Protein AF-C5IXG2-F1 (afdb_monomer_lite)

Organism: Nyctereutes procyonoides (NCBI:txid34880)

Foldseek 3Di:
DPPVVVVVCVVDVVVVVVVVVVDVVPDDPVVVVVVVVVVVDCVVVVVCVVPPDQQPFWDKDKAFQDWDWDADPVGRVDTDIDGADADPVGHDIDIDIDRDPDDDPPNPDPVVVVVNPDDDDPPPPPPPPPPPDDDDD

InterPro domains:
  IPR010468 Hormone-sensitive lipase, N-terminal [PF06350] (1-108)

pLDDT: mean 72.92, std 16.58, range [39.12, 96.25]

Sequence (137 aa):
SSLFTSGRFAIDPELRGAEFERIIQNLDVHFWKAFWNITEIEVLSSLANMASATVRVSRLLSLPPEAFEMPLTADPKLTVTISPPLAHSGPGPVLVRLISYDLREGQDSEELSSLVKSEGPRSLELRPRPQQAPRSQ

Structure (mmCIF, N/CA/C/O backbone):
data_AF-C5IXG2-F1
#
_entry.id   AF-C5IXG2-F1
#
loop_
_atom_site.group_PDB
_atom_site.id
_atom_site.type_symbol
_atom_site.label_atom_id
_atom_site.label_alt_id
_atom_site.label_comp_id
_atom_site.label_asym_id
_atom_site.label_entity_id
_atom_site.label_seq_id
_atom_site.pdbx_PDB_ins_code
_atom_site.Cartn_x
_atom_site.Cartn_y
_atom_site.Cartn_z
_atom_site.occupancy
_atom_site.B_iso_or_equiv
_atom_site.auth_seq_id
_atom_site.auth_comp_id
_atom_site.auth_asym_id
_atom_site.auth_atom_id
_atom_site.pdbx_PDB_model_num
ATOM 1 N N . SER A 1 1 ? 34.424 -16.912 -13.163 1.00 39.12 1 SER A N 1
ATOM 2 C CA . SER A 1 1 ? 34.332 -16.899 -11.687 1.00 39.12 1 SER A CA 1
ATOM 3 C C . SER A 1 1 ? 33.475 -15.751 -11.140 1.00 39.12 1 SER A C 1
ATOM 5 O O . SER A 1 1 ? 33.920 -15.047 -10.249 1.00 39.12 1 SER A O 1
ATOM 7 N N . SER A 1 2 ? 32.246 -15.553 -11.643 1.00 45.09 2 SER A N 1
ATOM 8 C CA . SER A 1 2 ? 31.377 -14.415 -11.255 1.00 45.09 2 SER A CA 1
ATOM 9 C C . SER A 1 2 ? 30.029 -14.830 -10.639 1.00 45.09 2 SER A C 1
ATOM 11 O O . SER A 1 2 ? 29.450 -14.048 -9.899 1.00 45.09 2 SER A O 1
ATOM 13 N N . LEU A 1 3 ? 29.566 -16.069 -10.849 1.00 48.06 3 LEU A N 1
ATOM 14 C CA . LEU A 1 3 ? 28.290 -16.554 -10.299 1.00 48.06 3 LEU A CA 1
ATOM 15 C C . LEU A 1 3 ? 28.392 -17.023 -8.835 1.00 48.06 3 LEU A C 1
ATOM 17 O O . LEU A 1 3 ? 27.424 -16.936 -8.090 1.00 48.06 3 LEU A O 1
ATOM 21 N N . PHE A 1 4 ? 29.574 -17.467 -8.394 1.00 45.12 4 PHE A N 1
ATOM 22 C CA . PHE A 1 4 ? 29.801 -17.929 -7.016 1.00 45.12 4 PHE A CA 1
ATOM 23 C C . PHE A 1 4 ? 29.987 -16.787 -6.004 1.00 45.12 4 PHE A C 1
ATOM 25 O O . PHE A 1 4 ? 29.782 -16.981 -4.809 1.00 45.12 4 PHE A O 1
ATOM 32 N N . THR A 1 5 ? 30.341 -15.583 -6.459 1.00 48.78 5 THR A N 1
ATOM 33 C CA . THR A 1 5 ? 30.610 -14.438 -5.573 1.00 48.78 5 THR A CA 1
ATOM 34 C C . THR A 1 5 ? 29.341 -13.675 -5.194 1.00 48.78 5 THR A C 1
ATOM 36 O O . THR A 1 5 ? 29.329 -13.014 -4.164 1.00 48.78 5 THR A O 1
ATOM 39 N N . SER A 1 6 ? 28.254 -13.789 -5.964 1.00 50.12 6 SER A N 1
ATOM 40 C CA . SER A 1 6 ? 26.966 -13.152 -5.640 1.00 50.12 6 SER A CA 1
ATOM 41 C C . SER A 1 6 ? 26.225 -13.839 -4.483 1.00 50.12 6 SER A C 1
ATOM 43 O O . SER A 1 6 ? 25.416 -13.201 -3.816 1.00 50.12 6 SER A O 1
ATOM 45 N N . GLY A 1 7 ? 26.524 -15.113 -4.191 1.00 54.16 7 GLY A N 1
ATOM 46 C CA . GLY A 1 7 ? 25.842 -15.883 -3.142 1.00 54.16 7 GLY A CA 1
ATOM 47 C C . GLY A 1 7 ? 26.138 -15.415 -1.711 1.00 54.16 7 GLY A C 1
ATOM 48 O O . GLY A 1 7 ? 25.265 -15.486 -0.852 1.00 54.16 7 GLY A O 1
ATOM 49 N N . ARG A 1 8 ? 27.330 -14.861 -1.443 1.00 55.59 8 ARG A N 1
ATOM 50 C CA . ARG A 1 8 ? 27.708 -14.390 -0.092 1.00 55.59 8 ARG A CA 1
ATOM 51 C C . ARG A 1 8 ? 26.846 -13.223 0.398 1.00 55.59 8 ARG A C 1
ATOM 53 O O . ARG A 1 8 ? 26.553 -13.137 1.582 1.00 55.59 8 ARG A O 1
ATOM 60 N N . PHE A 1 9 ? 26.393 -12.368 -0.520 1.00 52.75 9 PHE A N 1
ATOM 61 C CA . PHE A 1 9 ? 25.516 -11.238 -0.208 1.00 52.75 9 PHE A CA 1
ATOM 62 C C . PHE A 1 9 ? 24.056 -11.668 -0.024 1.00 52.75 9 PHE A C 1
ATOM 64 O O . PHE A 1 9 ? 23.264 -10.908 0.526 1.00 52.75 9 PHE A O 1
ATOM 71 N N . ALA A 1 10 ? 23.670 -12.871 -0.465 1.00 56.25 10 ALA A N 1
ATOM 72 C CA . ALA A 1 10 ? 22.353 -13.438 -0.175 1.00 56.25 10 ALA A CA 1
ATOM 73 C C . ALA A 1 10 ? 22.249 -13.928 1.282 1.00 56.25 10 ALA A C 1
ATOM 75 O O . ALA A 1 10 ? 21.162 -13.890 1.848 1.00 56.25 10 ALA A O 1
ATOM 76 N N . ILE A 1 11 ? 23.378 -14.337 1.875 1.00 60.06 11 ILE A N 1
ATOM 77 C CA . ILE A 1 11 ? 23.459 -15.008 3.182 1.00 60.06 11 ILE A CA 1
ATOM 78 C C . ILE A 1 11 ? 23.777 -14.026 4.321 1.00 60.06 11 ILE A C 1
ATOM 80 O O . ILE A 1 11 ? 23.273 -14.209 5.424 1.00 60.06 11 ILE A O 1
ATOM 84 N N . ASP A 1 12 ? 24.571 -12.981 4.061 1.00 71.25 12 ASP A N 1
ATOM 85 C CA . ASP A 1 12 ? 24.994 -12.012 5.079 1.00 71.25 12 ASP A CA 1
ATOM 86 C C . ASP A 1 12 ? 24.416 -10.603 4.802 1.00 71.25 12 ASP A C 1
ATOM 88 O O . ASP A 1 12 ? 24.820 -9.952 3.826 1.00 71.25 12 ASP A O 1
ATOM 92 N N . PRO A 1 13 ? 23.455 -10.126 5.619 1.00 70.56 13 PRO A N 1
ATOM 93 C CA . PRO A 1 13 ? 22.840 -8.813 5.445 1.00 70.56 13 PRO A CA 1
ATOM 94 C C . PRO A 1 13 ? 23.802 -7.647 5.727 1.00 70.56 13 PRO A C 1
ATOM 96 O O . PRO A 1 13 ? 23.692 -6.616 5.063 1.00 70.56 13 PRO A O 1
ATOM 99 N N . GLU A 1 14 ? 24.777 -7.808 6.625 1.00 76.56 14 GLU A N 1
ATOM 100 C CA . GLU A 1 14 ? 25.742 -6.754 6.979 1.00 76.56 14 GLU A CA 1
ATOM 101 C C . GLU A 1 14 ? 26.752 -6.542 5.849 1.00 76.56 14 GLU A C 1
ATOM 103 O O . GLU A 1 14 ? 27.037 -5.419 5.424 1.00 76.56 14 GLU A O 1
ATOM 108 N N . LEU A 1 15 ? 27.223 -7.647 5.268 1.00 73.38 15 LEU A N 1
ATOM 109 C CA . LEU A 1 15 ? 28.129 -7.627 4.121 1.00 73.38 15 LEU A CA 1
ATOM 110 C C . LEU A 1 15 ? 27.443 -7.037 2.877 1.00 73.38 15 LEU A C 1
ATOM 112 O O . LEU A 1 15 ? 28.072 -6.335 2.084 1.00 73.38 15 LEU A O 1
ATOM 116 N N . ARG A 1 16 ? 26.134 -7.273 2.724 1.00 74.50 16 ARG A N 1
ATOM 117 C CA . ARG A 1 16 ? 25.308 -6.633 1.693 1.00 74.50 16 ARG A CA 1
ATOM 118 C C . ARG A 1 16 ? 25.199 -5.121 1.911 1.00 74.50 16 ARG A C 1
ATOM 120 O O . ARG A 1 16 ? 25.332 -4.374 0.945 1.00 74.50 16 ARG A O 1
ATOM 127 N N . GLY A 1 17 ? 24.972 -4.676 3.147 1.00 76.00 17 GLY A N 1
ATOM 128 C CA . GLY A 1 17 ? 24.861 -3.256 3.495 1.00 76.00 17 GLY A CA 1
ATOM 129 C C . GLY A 1 17 ? 26.134 -2.468 3.184 1.00 76.00 17 GLY A C 1
ATOM 130 O O . GLY A 1 17 ? 26.076 -1.468 2.468 1.00 76.00 17 GLY A O 1
ATOM 131 N N . ALA A 1 18 ? 27.289 -2.971 3.629 1.00 80.00 18 ALA A N 1
ATOM 132 C CA . ALA A 1 18 ? 28.585 -2.336 3.374 1.00 80.00 18 ALA A CA 1
ATOM 133 C C . ALA A 1 18 ? 28.904 -2.227 1.871 1.00 80.00 18 ALA A C 1
ATOM 135 O O . ALA A 1 18 ? 29.455 -1.230 1.401 1.00 80.00 18 ALA A O 1
ATOM 136 N N . GLU A 1 19 ? 28.524 -3.241 1.092 1.00 74.75 19 GLU A N 1
ATOM 137 C CA . GLU A 1 19 ? 28.732 -3.230 -0.353 1.00 74.75 19 GLU A CA 1
ATOM 138 C C . GLU A 1 19 ? 27.790 -2.253 -1.069 1.00 74.75 19 GLU A C 1
ATOM 140 O O . GLU A 1 19 ? 28.218 -1.562 -1.995 1.00 74.75 19 GLU A O 1
ATOM 145 N N . PHE A 1 20 ? 26.538 -2.124 -0.617 1.00 79.56 20 PHE A N 1
ATOM 146 C CA . PHE A 1 20 ? 25.627 -1.095 -1.122 1.00 79.56 20 PHE A CA 1
ATOM 147 C C . PHE A 1 20 ? 26.156 0.315 -0.868 1.00 79.56 20 PHE A C 1
ATOM 149 O O . PHE A 1 20 ? 26.131 1.134 -1.785 1.00 79.56 20 PHE A O 1
ATOM 156 N N . GLU A 1 21 ? 26.658 0.595 0.335 1.00 81.81 21 GLU A N 1
ATOM 157 C CA . GLU A 1 21 ? 27.233 1.899 0.676 1.00 81.81 21 GLU A CA 1
ATOM 158 C C . GLU A 1 21 ? 28.429 2.232 -0.227 1.00 81.81 21 GLU A C 1
ATOM 160 O O . GLU A 1 21 ? 28.464 3.298 -0.848 1.00 81.81 21 GLU A O 1
ATOM 165 N N . ARG A 1 22 ? 29.362 1.284 -0.383 1.00 81.81 22 ARG A N 1
ATOM 166 C CA . ARG A 1 22 ? 30.533 1.428 -1.258 1.00 81.81 22 ARG A CA 1
ATOM 167 C C . ARG A 1 22 ? 30.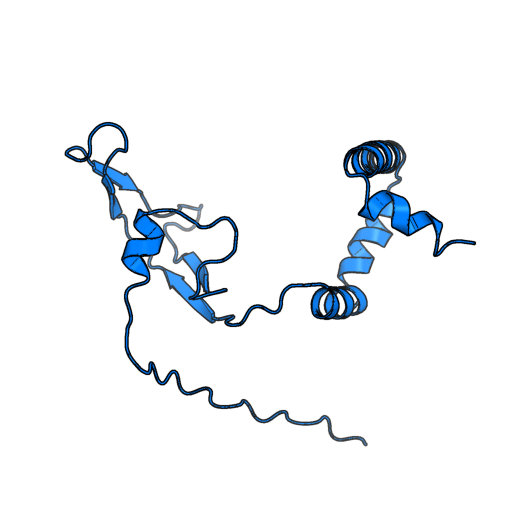142 1.708 -2.703 1.00 81.81 22 ARG A C 1
ATOM 169 O O . ARG A 1 22 ? 30.781 2.530 -3.359 1.00 81.81 22 ARG A O 1
ATOM 176 N N . ILE A 1 23 ? 29.134 1.002 -3.206 1.00 77.19 23 ILE A N 1
ATOM 177 C CA . ILE A 1 23 ? 28.614 1.206 -4.554 1.00 77.19 23 ILE A CA 1
ATOM 178 C C . ILE A 1 23 ? 28.019 2.616 -4.635 1.00 77.19 23 ILE A C 1
ATOM 180 O O . ILE A 1 23 ? 28.553 3.444 -5.362 1.00 77.19 23 ILE A O 1
ATOM 184 N N . ILE A 1 24 ? 27.012 2.949 -3.827 1.00 78.19 24 ILE A N 1
ATOM 185 C CA . ILE A 1 24 ? 26.298 4.238 -3.888 1.00 78.19 24 ILE A CA 1
ATOM 186 C C . ILE A 1 24 ? 27.242 5.446 -3.784 1.00 78.19 24 ILE A C 1
ATOM 188 O O . ILE A 1 24 ? 27.053 6.417 -4.516 1.00 78.19 24 ILE A O 1
ATOM 192 N N . GLN A 1 25 ? 28.277 5.380 -2.945 1.00 81.81 25 GLN A N 1
ATOM 193 C CA . GLN A 1 25 ? 29.242 6.472 -2.775 1.00 81.81 25 GLN A CA 1
ATOM 194 C C . GLN A 1 25 ? 30.203 6.667 -3.963 1.00 81.81 25 GLN A C 1
ATOM 196 O O . GLN A 1 25 ? 30.733 7.762 -4.125 1.00 81.81 25 GLN A O 1
ATOM 201 N N . ASN A 1 26 ? 30.433 5.645 -4.797 1.00 78.94 26 ASN A N 1
ATOM 202 C CA . ASN A 1 26 ? 31.415 5.682 -5.896 1.00 78.94 26 ASN A CA 1
ATOM 203 C C . ASN A 1 26 ? 30.784 5.622 -7.299 1.00 78.94 26 ASN A C 1
ATOM 205 O O . ASN A 1 26 ? 31.494 5.461 -8.294 1.00 78.94 26 ASN A O 1
ATOM 209 N N . LEU A 1 27 ? 29.458 5.712 -7.395 1.00 81.38 27 LEU A N 1
ATOM 210 C CA . LEU A 1 27 ? 28.733 5.621 -8.660 1.00 81.38 27 LEU A CA 1
ATOM 211 C C . LEU A 1 27 ? 28.683 6.950 -9.416 1.00 81.38 27 LEU A C 1
ATOM 213 O O . LEU A 1 27 ? 28.544 8.021 -8.830 1.00 81.38 27 LEU A O 1
ATOM 217 N N . ASP A 1 28 ? 28.729 6.864 -10.746 1.00 83.12 28 ASP A N 1
ATOM 218 C CA . ASP A 1 28 ? 28.677 8.013 -11.644 1.00 83.12 28 ASP A CA 1
ATOM 219 C C . ASP A 1 28 ? 27.296 8.185 -12.313 1.00 83.12 28 ASP A C 1
ATOM 221 O O . ASP A 1 28 ? 26.386 7.358 -12.201 1.00 83.12 28 ASP A O 1
ATOM 225 N N . VAL A 1 29 ? 27.121 9.293 -13.040 1.00 81.31 29 VAL A N 1
ATOM 226 C CA . VAL A 1 29 ? 25.873 9.585 -13.770 1.00 81.31 29 VAL A CA 1
ATOM 227 C C . VAL A 1 29 ? 25.579 8.548 -14.861 1.00 81.31 29 VAL A C 1
ATOM 229 O O . VAL A 1 29 ? 24.408 8.291 -15.151 1.00 81.31 29 VAL A O 1
ATOM 232 N N . HIS A 1 30 ? 26.601 7.944 -15.477 1.00 80.25 30 HIS A N 1
ATOM 233 C CA . HIS A 1 30 ? 26.396 6.932 -16.515 1.00 80.25 30 HIS A CA 1
ATOM 234 C C . HIS A 1 30 ? 25.829 5.642 -15.930 1.00 80.25 30 HIS A C 1
ATOM 236 O O . HIS A 1 30 ? 24.930 5.056 -16.536 1.00 80.25 30 HIS A O 1
ATOM 242 N N . PHE A 1 31 ? 26.266 5.251 -14.733 1.00 78.62 31 PHE A N 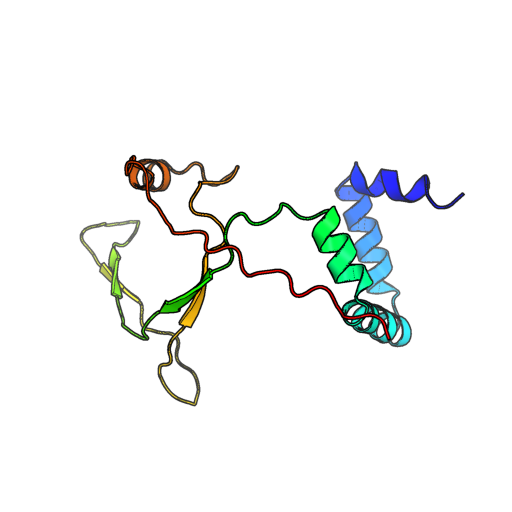1
ATOM 243 C CA . PHE A 1 31 ? 25.667 4.147 -14.004 1.00 78.62 31 PHE A CA 1
ATOM 244 C C . PHE A 1 31 ? 24.198 4.408 -13.703 1.00 78.62 31 PHE A C 1
ATOM 246 O O . PHE A 1 31 ? 23.375 3.561 -14.025 1.00 78.62 31 PHE A O 1
ATOM 253 N N . TRP A 1 32 ? 23.838 5.568 -13.140 1.00 76.69 32 TRP A N 1
ATOM 254 C CA . TRP A 1 32 ? 22.433 5.852 -12.821 1.00 76.69 32 TRP A CA 1
ATOM 255 C C . TRP A 1 32 ? 21.551 5.825 -14.068 1.00 76.69 32 TRP A C 1
ATOM 257 O O . TRP A 1 32 ? 20.467 5.248 -14.036 1.00 76.69 32 TRP A O 1
ATOM 267 N N . LYS A 1 33 ? 22.031 6.366 -15.192 1.00 80.31 33 LYS A N 1
ATOM 268 C CA . LYS A 1 33 ? 21.322 6.271 -16.476 1.00 80.31 33 LYS A CA 1
ATOM 269 C C . LYS A 1 33 ? 21.141 4.823 -16.929 1.00 80.31 33 LYS A C 1
ATOM 271 O O . LYS A 1 33 ? 20.037 4.449 -17.303 1.00 80.31 33 LYS A O 1
ATOM 276 N N . ALA A 1 34 ? 22.193 4.007 -16.875 1.00 78.44 34 ALA A N 1
ATOM 277 C CA . ALA A 1 34 ? 22.111 2.598 -17.249 1.00 78.44 34 ALA A CA 1
ATOM 278 C C . ALA A 1 34 ? 21.201 1.801 -16.299 1.00 78.44 34 ALA A C 1
ATOM 280 O O . ALA A 1 34 ? 20.386 1.010 -16.757 1.00 78.44 34 ALA A O 1
ATOM 281 N N . PHE A 1 35 ? 21.291 2.043 -14.991 1.00 73.62 35 PHE A N 1
ATOM 282 C CA . PHE A 1 35 ? 20.494 1.384 -13.961 1.00 73.62 35 PHE A CA 1
ATOM 283 C C . PHE A 1 35 ? 19.002 1.699 -14.099 1.00 73.62 35 PHE A C 1
ATOM 285 O O . PHE A 1 35 ? 18.182 0.784 -14.125 1.00 73.62 35 PHE A O 1
ATOM 292 N N . TRP A 1 36 ? 18.638 2.973 -14.260 1.00 71.62 36 TRP A N 1
ATOM 293 C CA . TRP A 1 36 ? 17.245 3.350 -14.504 1.00 71.62 36 TRP A CA 1
ATOM 294 C C . TRP A 1 36 ? 16.742 2.826 -15.852 1.00 71.62 36 TRP A C 1
ATOM 296 O O . TRP A 1 36 ? 15.610 2.359 -15.927 1.00 71.62 36 TRP A O 1
ATOM 306 N N . ASN A 1 37 ? 17.593 2.770 -16.878 1.00 71.94 37 ASN A N 1
ATOM 307 C CA . ASN A 1 37 ? 17.242 2.151 -18.157 1.00 71.94 37 ASN A CA 1
ATOM 308 C C . ASN A 1 37 ? 17.008 0.631 -18.031 1.00 71.94 3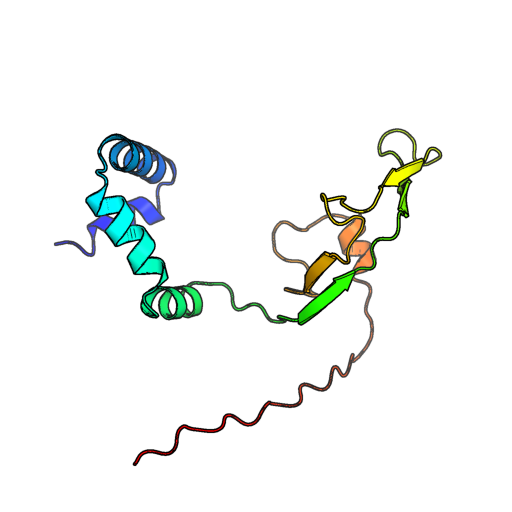7 ASN A C 1
ATOM 310 O O . ASN A 1 37 ? 16.181 0.078 -18.743 1.00 71.94 37 ASN A O 1
ATOM 314 N N . ILE A 1 38 ? 17.659 -0.066 -17.087 1.00 67.38 38 ILE A N 1
ATOM 315 C CA . ILE A 1 38 ? 17.379 -1.491 -16.820 1.00 67.38 38 ILE A CA 1
ATOM 316 C C . ILE A 1 38 ? 15.932 -1.694 -16.336 1.00 67.38 38 ILE A C 1
ATOM 318 O O . ILE A 1 38 ? 15.338 -2.719 -16.664 1.00 67.38 38 ILE A O 1
ATOM 322 N N . THR A 1 39 ? 15.327 -0.725 -15.632 1.00 56.44 39 THR A N 1
ATOM 323 C CA . THR A 1 39 ? 13.892 -0.776 -15.266 1.00 56.44 39 THR A CA 1
ATOM 324 C C . THR A 1 39 ? 12.941 -0.691 -16.457 1.00 56.44 39 THR A C 1
ATOM 326 O O . THR A 1 39 ? 11.802 -1.138 -16.341 1.00 56.44 39 THR A O 1
ATOM 329 N N . GLU A 1 40 ? 13.417 -0.226 -17.614 1.00 57.88 40 GLU A N 1
ATOM 330 C CA . GLU A 1 40 ? 12.674 -0.261 -18.879 1.00 57.88 40 GLU A CA 1
ATOM 331 C C . GLU A 1 40 ? 12.859 -1.581 -19.647 1.00 57.88 40 GLU A C 1
ATOM 333 O O . GLU A 1 40 ? 12.129 -1.851 -20.599 1.00 57.88 40 GLU A O 1
ATOM 338 N N . ILE A 1 41 ? 13.793 -2.447 -19.234 1.00 63.09 41 ILE A N 1
ATOM 339 C CA . ILE A 1 41 ? 14.035 -3.737 -19.885 1.00 63.09 41 ILE A CA 1
ATOM 340 C C . ILE A 1 41 ? 13.092 -4.790 -19.283 1.00 63.09 41 ILE A C 1
ATOM 342 O O . ILE A 1 41 ? 13.135 -5.077 -18.084 1.00 63.09 41 ILE A O 1
ATOM 346 N N . GLU A 1 42 ? 12.291 -5.447 -20.133 1.00 59.25 42 GLU A N 1
ATOM 347 C CA . GLU A 1 42 ? 11.346 -6.525 -19.772 1.00 59.25 42 GLU A CA 1
ATOM 348 C C . GLU A 1 42 ? 11.963 -7.644 -18.907 1.00 59.25 42 GLU A C 1
ATOM 350 O O . GLU A 1 42 ? 11.250 -8.337 -18.179 1.00 59.25 42 GLU A O 1
ATOM 355 N N . VAL A 1 43 ? 13.290 -7.797 -18.918 1.00 62.06 43 VAL A N 1
ATOM 356 C CA . VAL A 1 43 ? 14.043 -8.733 -18.072 1.00 62.06 43 VAL A CA 1
ATOM 357 C C . VAL A 1 43 ? 13.754 -8.526 -16.583 1.00 62.06 43 VAL A C 1
ATOM 359 O O . VAL A 1 43 ? 13.589 -9.519 -15.876 1.00 62.06 43 VAL A O 1
ATOM 362 N N . LEU A 1 44 ? 13.623 -7.288 -16.089 1.00 59.59 44 LEU A N 1
ATOM 363 C CA . LEU A 1 44 ? 13.268 -7.069 -14.680 1.00 59.59 44 LEU A CA 1
ATOM 364 C C . LEU A 1 44 ? 11.845 -7.529 -14.367 1.00 59.59 44 LEU A C 1
ATOM 366 O O . LEU A 1 44 ? 11.620 -8.089 -13.298 1.00 59.59 44 LEU A O 1
ATOM 370 N N . SER A 1 45 ? 10.904 -7.379 -15.303 1.00 59.75 45 SER A N 1
ATOM 371 C CA . SER A 1 45 ? 9.550 -7.917 -15.135 1.00 59.75 45 SER A CA 1
ATOM 372 C C . SER A 1 45 ? 9.550 -9.452 -15.114 1.00 59.75 45 SER A C 1
ATOM 374 O O . SER A 1 45 ? 8.884 -10.057 -14.276 1.00 59.75 45 SER A O 1
ATOM 376 N N . SER A 1 46 ? 10.368 -10.095 -15.956 1.00 59.75 46 SER A N 1
ATOM 377 C CA . SER A 1 46 ? 10.525 -11.554 -15.984 1.00 59.75 46 SER A CA 1
ATOM 378 C C . SER A 1 46 ? 11.204 -12.087 -14.720 1.00 59.75 46 SER A C 1
ATOM 380 O O . SER A 1 46 ? 10.741 -13.070 -14.148 1.00 59.75 46 SER A O 1
ATOM 382 N N . LEU A 1 47 ? 12.274 -11.440 -14.249 1.00 61.12 47 LEU A N 1
ATOM 383 C CA . LEU A 1 47 ? 12.965 -11.818 -13.012 1.00 61.12 47 LEU A CA 1
ATOM 384 C C . LEU A 1 47 ? 12.094 -11.566 -11.779 1.00 61.12 47 LEU A C 1
ATOM 386 O O . LEU A 1 47 ? 12.038 -12.420 -10.898 1.00 61.12 47 LEU A O 1
ATOM 390 N N . ALA A 1 48 ? 11.365 -10.447 -11.736 1.00 59.84 48 ALA A N 1
ATOM 391 C CA . ALA A 1 48 ? 10.379 -10.190 -10.695 1.00 59.84 48 ALA A CA 1
ATOM 392 C C . ALA A 1 48 ? 9.288 -11.269 -10.702 1.00 59.84 48 ALA A C 1
ATOM 394 O O . ALA A 1 48 ? 8.961 -11.785 -9.647 1.00 59.84 48 ALA A O 1
ATOM 395 N N . ASN A 1 49 ? 8.786 -11.700 -11.859 1.00 59.62 49 ASN A N 1
ATOM 396 C CA . ASN A 1 49 ? 7.812 -12.796 -11.924 1.00 59.62 49 ASN A CA 1
ATOM 397 C C . ASN A 1 49 ? 8.380 -14.153 -11.463 1.00 59.62 49 ASN A C 1
ATOM 399 O O . ASN A 1 49 ? 7.624 -14.975 -10.953 1.00 59.62 49 ASN A O 1
ATOM 403 N N . MET A 1 50 ? 9.685 -14.399 -11.632 1.00 58.03 50 MET A N 1
ATOM 404 C CA . MET A 1 50 ? 10.343 -15.647 -11.214 1.00 58.03 50 MET A CA 1
ATOM 405 C C . MET A 1 50 ? 10.732 -15.674 -9.729 1.00 58.03 50 MET A C 1
ATOM 407 O O . MET A 1 50 ? 10.708 -16.739 -9.119 1.00 58.03 50 MET A O 1
ATOM 411 N N . ALA A 1 51 ? 11.125 -14.531 -9.160 1.00 55.66 51 ALA A N 1
ATOM 412 C CA . ALA A 1 51 ? 11.632 -14.428 -7.789 1.00 55.66 51 ALA A CA 1
ATOM 413 C C . ALA A 1 51 ? 10.622 -13.828 -6.794 1.00 55.66 51 ALA A C 1
ATOM 415 O O . ALA A 1 51 ? 10.822 -13.934 -5.585 1.00 55.66 51 ALA A O 1
ATOM 416 N N . SER A 1 52 ? 9.554 -13.182 -7.272 1.00 54.66 52 SER A N 1
ATOM 417 C CA . SER A 1 52 ? 8.529 -12.581 -6.415 1.00 54.66 52 SER A CA 1
ATOM 418 C C . SER A 1 52 ? 7.499 -13.611 -5.975 1.00 54.66 52 SER A C 1
ATOM 420 O O . SER A 1 52 ? 7.094 -14.492 -6.735 1.00 54.66 52 SER A O 1
ATOM 422 N N . ALA A 1 53 ? 7.007 -13.449 -4.749 1.00 58.44 53 ALA A N 1
ATOM 423 C CA . ALA A 1 53 ? 5.831 -14.164 -4.288 1.00 58.44 53 ALA A CA 1
ATOM 424 C C . ALA A 1 53 ? 4.641 -13.807 -5.194 1.00 58.44 53 ALA A C 1
ATOM 426 O O . ALA A 1 53 ? 4.191 -12.658 -5.234 1.00 58.44 53 ALA A O 1
ATOM 427 N N . THR A 1 54 ? 4.124 -14.788 -5.938 1.00 58.28 54 THR A N 1
ATOM 428 C CA . THR A 1 54 ? 2.983 -14.578 -6.832 1.00 58.28 54 THR A CA 1
ATOM 429 C C . THR A 1 54 ? 1.785 -14.097 -6.026 1.00 58.28 54 THR A C 1
ATOM 431 O O . THR A 1 54 ? 1.269 -14.790 -5.145 1.00 58.28 54 THR A O 1
ATOM 434 N N . VAL A 1 55 ? 1.339 -12.883 -6.321 1.00 62.78 55 VAL A N 1
ATOM 435 C CA . VAL A 1 55 ? 0.230 -12.250 -5.625 1.00 62.78 55 VAL A CA 1
ATOM 436 C C . VAL A 1 55 ? -1.073 -12.909 -6.097 1.00 62.78 55 VAL A C 1
ATOM 438 O O . VAL A 1 55 ? -1.489 -12.712 -7.236 1.00 62.78 55 VAL A O 1
ATOM 441 N N . ARG A 1 56 ? -1.719 -13.708 -5.234 1.00 64.94 56 ARG A N 1
ATOM 442 C CA . ARG A 1 56 ? -2.929 -14.496 -5.561 1.00 64.94 56 ARG A CA 1
ATOM 443 C C . ARG A 1 56 ? -4.083 -13.652 -6.124 1.00 64.94 56 ARG A C 1
ATOM 445 O O . ARG A 1 56 ? -4.914 -14.168 -6.866 1.00 64.94 56 ARG A O 1
ATOM 452 N N . VAL A 1 57 ? -4.137 -12.363 -5.777 1.00 74.50 57 VAL A N 1
ATOM 453 C CA . VAL A 1 57 ? -5.150 -11.399 -6.233 1.00 74.50 57 VAL A CA 1
ATOM 454 C C . VAL A 1 57 ? -4.471 -10.086 -6.625 1.00 74.50 57 VAL A C 1
ATOM 456 O O . VAL A 1 57 ? -3.575 -9.633 -5.935 1.00 74.50 57 VAL A O 1
ATOM 459 N N . SER A 1 58 ? -4.898 -9.442 -7.714 1.00 82.69 58 SER A N 1
ATOM 460 C CA . SER A 1 58 ? -4.420 -8.104 -8.097 1.00 82.69 58 SER A CA 1
ATOM 461 C C . SER A 1 58 ? -5.586 -7.276 -8.624 1.00 82.69 58 SER A C 1
ATOM 463 O O . SER A 1 58 ? -5.802 -7.158 -9.832 1.00 82.69 58 SER A O 1
ATOM 465 N N . ARG A 1 59 ? -6.390 -6.736 -7.704 1.00 84.56 59 ARG A N 1
ATOM 466 C CA . ARG A 1 59 ? -7.609 -5.985 -8.040 1.00 84.56 59 ARG A CA 1
ATOM 467 C C . ARG A 1 59 ? -7.476 -4.529 -7.628 1.00 84.56 59 ARG A C 1
ATOM 469 O O . ARG A 1 59 ? -7.195 -4.252 -6.469 1.00 84.56 59 ARG A O 1
ATOM 476 N N . LEU A 1 60 ? -7.707 -3.614 -8.567 1.00 91.62 60 LEU A N 1
ATOM 477 C CA . LEU A 1 60 ? -7.789 -2.187 -8.271 1.00 91.62 60 LEU A CA 1
ATOM 478 C C . LEU A 1 60 ? -9.155 -1.868 -7.645 1.00 91.62 60 LEU A C 1
ATOM 480 O O . LEU A 1 60 ? -10.187 -2.306 -8.157 1.00 91.62 60 LEU A O 1
ATOM 484 N N . LEU A 1 61 ? -9.147 -1.116 -6.553 1.00 92.19 61 LEU A N 1
ATOM 485 C CA . LEU A 1 61 ? -10.312 -0.599 -5.847 1.00 92.19 61 LEU A CA 1
ATOM 486 C C . LEU A 1 61 ? -10.183 0.925 -5.773 1.00 92.19 61 LEU A C 1
ATOM 488 O O . LEU A 1 61 ? -9.077 1.455 -5.688 1.00 92.19 61 LEU A O 1
ATOM 492 N N . SER A 1 62 ? -11.311 1.622 -5.814 1.00 93.25 62 SER A N 1
ATOM 493 C CA . SER A 1 62 ? -11.368 3.073 -5.657 1.00 93.25 62 SER A CA 1
ATOM 494 C C . SER A 1 62 ? -12.050 3.380 -4.334 1.00 93.25 62 SER A C 1
ATOM 496 O O . SER A 1 62 ? -13.176 2.940 -4.110 1.00 93.25 62 SER A O 1
ATOM 498 N N . LEU A 1 63 ? -11.341 4.077 -3.451 1.00 91.31 63 LEU A N 1
ATOM 499 C CA . LEU A 1 63 ? -11.866 4.546 -2.178 1.00 91.31 63 LEU A CA 1
ATOM 500 C C . LEU A 1 63 ? -12.370 5.983 -2.350 1.00 91.31 63 LEU A C 1
ATOM 502 O O . LEU A 1 63 ? -11.633 6.806 -2.909 1.00 91.31 63 LEU A O 1
ATOM 506 N N . PRO A 1 64 ? -13.596 6.299 -1.906 1.00 93.12 64 PRO A N 1
ATOM 507 C CA . PRO A 1 64 ? -14.123 7.653 -1.993 1.00 93.12 64 PRO A CA 1
ATOM 508 C C . PRO A 1 64 ? -13.339 8.603 -1.066 1.00 93.12 64 PRO A C 1
ATOM 510 O O . PRO A 1 64 ? -12.802 8.159 -0.048 1.00 93.12 64 PRO A O 1
ATOM 513 N N . PRO A 1 65 ? -13.258 9.907 -1.389 1.00 92.31 65 PRO A N 1
ATOM 514 C CA . PRO A 1 65 ? -12.613 10.909 -0.543 1.00 92.31 65 PRO A CA 1
ATOM 515 C C . PRO A 1 65 ? -13.521 11.317 0.630 1.00 92.31 65 PRO A C 1
ATOM 517 O O . PRO A 1 65 ? -13.889 12.481 0.773 1.00 92.31 65 PRO A O 1
ATOM 520 N N . GLU A 1 66 ? -13.905 10.350 1.457 1.00 93.25 66 GLU A N 1
ATOM 521 C CA . GLU A 1 66 ? -14.754 10.557 2.631 1.00 93.25 66 GLU A CA 1
ATOM 522 C C . GLU A 1 66 ? -13.905 10.554 3.903 1.00 93.25 66 GLU A C 1
ATOM 524 O O . GLU A 1 66 ? -13.002 9.731 4.065 1.00 93.25 66 GLU A O 1
ATOM 529 N N . ALA A 1 67 ? -14.181 11.502 4.800 1.00 92.50 67 ALA A N 1
ATOM 530 C CA . ALA A 1 67 ? -13.562 11.512 6.117 1.00 92.50 67 ALA A CA 1
ATOM 531 C C . ALA A 1 67 ? -14.156 10.390 6.978 1.00 92.50 67 ALA A C 1
ATOM 533 O O . ALA A 1 67 ? -15.350 10.102 6.883 1.00 92.50 67 ALA A O 1
ATOM 534 N N . PHE A 1 68 ? -13.340 9.784 7.836 1.00 91.62 68 PHE A N 1
ATOM 535 C CA . PHE A 1 68 ? -13.803 8.753 8.762 1.00 91.62 68 PHE A CA 1
ATOM 536 C C . PHE A 1 68 ? -13.274 8.986 10.174 1.00 91.62 68 PHE A C 1
ATOM 538 O O . PHE A 1 68 ? -12.202 9.555 10.370 1.00 91.62 68 PHE A O 1
ATOM 545 N N . GLU A 1 69 ? -14.036 8.532 11.162 1.00 94.88 69 GLU A N 1
ATOM 546 C CA . GLU A 1 69 ? -13.659 8.599 12.571 1.00 94.88 69 GLU A CA 1
ATOM 547 C C . GLU A 1 69 ? -12.861 7.355 12.959 1.00 94.88 69 GLU A C 1
ATOM 549 O O . GLU A 1 69 ? -13.268 6.228 12.667 1.00 94.88 69 GLU A O 1
ATOM 554 N N . MET A 1 70 ? -11.741 7.553 13.646 1.00 93.50 70 MET A N 1
ATOM 555 C CA . MET A 1 70 ? -10.915 6.472 14.174 1.00 93.50 70 MET A CA 1
ATOM 556 C C . MET A 1 70 ? -10.744 6.638 15.688 1.00 93.50 70 MET A C 1
ATOM 558 O O . MET A 1 70 ? -10.453 7.745 16.139 1.00 93.50 70 MET A O 1
ATOM 562 N N . PRO A 1 71 ? -10.917 5.585 16.503 1.00 93.88 71 PRO A N 1
ATOM 563 C CA . PRO A 1 71 ? -10.697 5.679 17.943 1.00 93.88 71 PRO A CA 1
ATOM 564 C C . PRO A 1 71 ? -9.212 5.896 18.265 1.00 93.88 71 PRO A C 1
ATOM 566 O O . PRO A 1 71 ? -8.331 5.370 17.579 1.00 93.88 71 PRO A O 1
ATOM 569 N N . LEU A 1 72 ? -8.922 6.645 19.330 1.00 91.00 72 LEU A N 1
ATOM 570 C CA . LEU A 1 72 ? -7.554 6.807 19.820 1.00 91.00 72 LEU A CA 1
ATOM 571 C C . LEU A 1 72 ? -7.063 5.518 20.489 1.00 91.00 72 LEU A C 1
ATOM 573 O O . LEU A 1 72 ? -7.778 4.892 21.268 1.00 91.00 72 LEU A O 1
ATOM 577 N N . THR A 1 73 ? -5.795 5.165 20.263 1.00 88.12 73 THR A N 1
ATOM 578 C CA . THR A 1 73 ? -5.168 3.993 20.901 1.00 88.12 73 THR A CA 1
ATOM 579 C C . THR A 1 73 ? -5.106 4.125 22.427 1.00 88.12 73 THR A C 1
ATOM 581 O O . THR A 1 73 ? -5.217 3.130 23.133 1.00 88.12 73 THR A O 1
ATOM 584 N N . ALA A 1 74 ? -4.932 5.349 22.941 1.00 89.94 74 ALA A N 1
ATOM 585 C CA . ALA A 1 74 ? -4.835 5.613 24.378 1.00 89.94 74 ALA A CA 1
ATOM 586 C C . ALA A 1 74 ? -6.201 5.627 25.091 1.00 89.94 74 ALA A C 1
ATOM 588 O O . ALA A 1 74 ? -6.281 5.229 26.251 1.00 89.94 74 ALA A O 1
ATOM 589 N N . ASP A 1 75 ? -7.260 6.078 24.410 1.00 92.62 75 ASP A N 1
ATOM 590 C CA . ASP A 1 75 ? -8.633 6.080 24.926 1.00 92.62 75 ASP A CA 1
ATOM 591 C C . ASP A 1 75 ? -9.636 5.804 23.790 1.00 92.62 75 ASP A C 1
ATOM 593 O O . ASP A 1 75 ? -9.948 6.707 23.009 1.00 92.62 75 ASP A O 1
ATOM 597 N N . PRO A 1 76 ? -10.198 4.583 23.718 1.00 90.44 76 PRO A N 1
ATOM 598 C CA . PRO A 1 76 ? -11.152 4.201 22.678 1.00 90.44 76 PRO A CA 1
ATOM 599 C C . PRO A 1 76 ? -12.471 4.986 22.683 1.00 90.44 76 PRO A C 1
ATOM 601 O O . PRO A 1 76 ? -13.248 4.865 21.737 1.00 90.44 76 PRO A O 1
ATOM 604 N N . LYS A 1 77 ? -12.772 5.753 23.742 1.00 93.00 77 LYS A N 1
ATOM 605 C CA . LYS A 1 77 ? -13.980 6.596 23.817 1.00 93.00 77 LYS A CA 1
ATOM 606 C C . LYS A 1 77 ? -13.834 7.911 23.061 1.00 93.00 77 LYS A C 1
ATOM 608 O O . LYS A 1 77 ? -14.836 8.574 22.799 1.00 93.00 77 LYS A O 1
ATOM 613 N N . LEU A 1 78 ? -12.601 8.300 22.755 1.00 94.19 78 LEU A N 1
ATOM 614 C CA . LEU A 1 78 ? -12.283 9.500 22.003 1.00 94.19 78 LEU A CA 1
ATOM 615 C C . LEU A 1 78 ? -11.969 9.111 20.560 1.00 94.19 78 LEU A C 1
ATOM 617 O O . LEU A 1 78 ? -11.232 8.156 20.310 1.00 94.19 78 LEU A O 1
ATOM 621 N N . THR A 1 79 ? -12.518 9.864 19.611 1.00 96.06 79 THR A N 1
ATOM 622 C CA . THR A 1 79 ? -12.279 9.657 18.181 1.00 96.06 79 THR A CA 1
ATOM 623 C C . THR A 1 79 ? -11.469 10.801 17.589 1.00 96.06 79 THR A C 1
ATOM 625 O O . THR A 1 79 ? -11.474 11.927 18.090 1.00 96.06 79 THR A O 1
ATOM 628 N N . VAL A 1 80 ? -10.741 10.491 16.521 1.00 96.25 80 VAL A N 1
ATOM 629 C CA . VAL A 1 80 ? -10.065 11.452 15.659 1.00 96.25 80 VAL A CA 1
ATOM 630 C C . VAL A 1 80 ? -10.601 11.317 14.240 1.00 96.25 80 VAL A C 1
ATOM 632 O O . VAL A 1 80 ? -10.685 10.217 13.692 1.00 96.25 80 VAL A O 1
ATOM 635 N N . THR A 1 81 ? -10.932 12.450 13.630 1.00 95.62 81 THR A N 1
ATOM 636 C CA . THR A 1 81 ? -11.357 12.509 12.234 1.00 95.62 81 THR A CA 1
ATOM 637 C C . THR A 1 81 ? -10.144 12.414 11.312 1.00 95.62 81 THR A C 1
ATOM 639 O O . THR A 1 81 ? -9.285 13.300 11.289 1.00 95.62 81 THR A O 1
ATOM 642 N N . ILE A 1 82 ? -10.088 11.367 10.497 1.00 93.44 82 ILE A N 1
ATOM 643 C CA . ILE A 1 82 ? -9.122 11.229 9.412 1.00 93.44 82 ILE A CA 1
ATOM 644 C C . ILE A 1 82 ? -9.730 11.848 8.158 1.00 93.44 82 ILE A C 1
ATOM 646 O O . ILE A 1 82 ? -10.699 11.340 7.596 1.00 93.44 82 ILE A O 1
ATOM 650 N N . SER A 1 83 ? -9.168 12.977 7.731 1.00 92.12 83 SER A N 1
ATOM 651 C CA . SER A 1 83 ? -9.598 13.663 6.511 1.00 92.12 83 SER A CA 1
ATOM 652 C C . SER A 1 83 ? -9.047 12.971 5.258 1.00 92.12 83 SER A C 1
ATOM 654 O O . SER A 1 83 ? -7.945 12.415 5.305 1.00 92.12 83 SER A O 1
ATOM 656 N N . PRO A 1 84 ? -9.764 13.027 4.122 1.00 91.31 84 PRO A N 1
ATOM 657 C CA . PRO A 1 84 ? -9.251 12.508 2.861 1.00 91.31 84 PRO A CA 1
ATOM 658 C C . PRO A 1 84 ? -7.981 13.266 2.433 1.00 91.31 84 PRO A C 1
ATOM 660 O O . PRO A 1 84 ? -7.825 14.444 2.768 1.00 91.31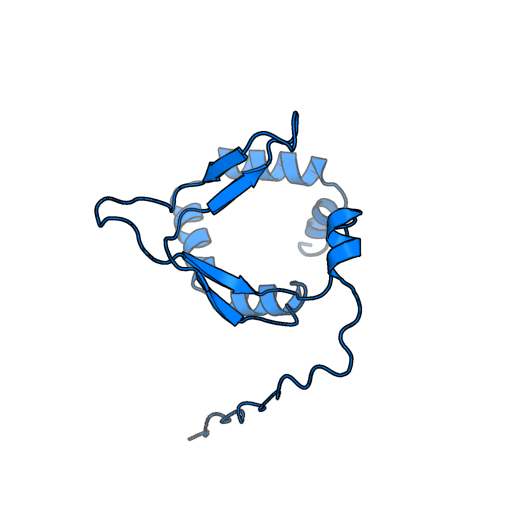 84 PRO A O 1
ATOM 663 N N . PRO A 1 85 ? -7.073 12.629 1.673 1.00 87.88 85 PRO A N 1
ATOM 664 C CA . PRO A 1 85 ? -5.879 13.297 1.173 1.00 87.88 85 PRO A CA 1
ATOM 665 C C . PRO A 1 85 ? -6.257 14.461 0.249 1.00 87.88 85 PRO A C 1
ATOM 667 O O . PRO A 1 85 ? -7.101 14.326 -0.639 1.00 87.88 85 PRO A O 1
ATOM 670 N N . LEU A 1 86 ? -5.608 15.608 0.458 1.00 87.62 86 LEU A N 1
ATOM 671 C CA . LEU A 1 86 ? -5.857 16.839 -0.289 1.00 87.62 86 LEU A CA 1
ATOM 672 C C . LEU A 1 86 ? -4.649 17.188 -1.157 1.00 87.62 86 LEU A C 1
ATOM 674 O O . LEU A 1 86 ? -3.514 17.216 -0.685 1.00 87.62 86 LEU A O 1
ATOM 678 N N . ALA A 1 87 ? -4.911 17.504 -2.421 1.00 84.56 87 ALA A N 1
ATOM 679 C CA . ALA A 1 87 ? -3.945 18.095 -3.341 1.00 84.56 87 ALA A CA 1
ATOM 680 C C . ALA A 1 87 ? -4.462 19.453 -3.848 1.00 84.56 87 ALA A C 1
ATOM 682 O O . ALA A 1 87 ? -5.564 19.883 -3.507 1.00 84.56 87 ALA A O 1
ATOM 683 N N . HIS A 1 88 ? -3.691 20.119 -4.713 1.00 87.50 88 HIS A N 1
ATOM 684 C CA . HIS A 1 88 ? -4.075 21.396 -5.333 1.00 87.50 88 HIS A CA 1
ATOM 685 C C . HIS A 1 88 ? -5.374 21.328 -6.169 1.00 87.50 88 HIS A C 1
ATOM 687 O O . HIS A 1 88 ? -5.940 22.364 -6.499 1.00 87.50 88 HIS A O 1
ATOM 693 N N . SER A 1 89 ? -5.851 20.124 -6.504 1.00 85.25 89 SER A N 1
ATOM 694 C CA . SER A 1 89 ? -7.097 19.875 -7.245 1.00 85.25 89 SER A CA 1
ATOM 695 C C . SER A 1 89 ? -8.307 19.557 -6.348 1.00 85.25 89 SER A C 1
ATOM 697 O O . SER A 1 89 ? -9.384 19.282 -6.870 1.00 85.25 89 SER A O 1
ATOM 699 N N . GLY A 1 90 ? -8.150 19.582 -5.019 1.00 87.25 90 GLY A N 1
ATOM 700 C CA . GLY A 1 90 ? -9.190 19.197 -4.057 1.00 87.25 90 GLY A CA 1
ATOM 701 C C . GLY A 1 90 ? -9.175 17.704 -3.679 1.00 87.25 90 GLY A C 1
ATOM 702 O O . GLY A 1 90 ? -8.254 16.981 -4.070 1.00 87.25 90 GLY A O 1
ATOM 703 N N . PRO A 1 91 ? -10.156 17.238 -2.877 1.00 89.25 91 PRO A N 1
ATOM 704 C CA . PRO A 1 91 ? -10.271 15.837 -2.473 1.00 89.25 91 PRO A CA 1
ATOM 705 C C . PRO A 1 91 ? -10.593 14.939 -3.675 1.00 89.25 91 PRO A C 1
ATOM 707 O O . PRO A 1 91 ? -11.544 15.198 -4.411 1.00 89.25 91 PRO A O 1
ATOM 710 N N . GLY A 1 92 ? -9.821 13.868 -3.860 1.00 89.75 92 GLY A N 1
ATOM 711 C CA . GLY A 1 92 ? -9.999 12.910 -4.952 1.00 89.75 92 GLY A CA 1
ATOM 712 C C . GLY A 1 92 ? -9.963 11.461 -4.464 1.00 89.75 92 GLY A C 1
ATOM 713 O O . GLY A 1 92 ? -9.427 11.190 -3.388 1.00 89.75 92 GLY A O 1
ATOM 714 N N . PRO A 1 93 ? -10.534 10.515 -5.230 1.00 91.06 93 PRO A N 1
ATOM 715 C CA . PRO A 1 93 ? -10.564 9.115 -4.833 1.00 91.06 93 PRO A CA 1
ATOM 716 C C . PRO A 1 93 ? -9.156 8.520 -4.737 1.00 91.06 93 PRO A C 1
ATOM 718 O O . PRO A 1 93 ? -8.288 8.797 -5.568 1.00 91.06 93 PRO A O 1
ATOM 721 N N . VAL A 1 94 ? -8.953 7.637 -3.759 1.00 91.25 94 VAL A N 1
ATOM 722 C CA . VAL A 1 94 ? -7.686 6.919 -3.574 1.00 91.25 94 VAL A CA 1
ATOM 723 C C . VAL A 1 94 ? -7.775 5.562 -4.257 1.00 91.25 94 VAL A C 1
ATOM 725 O O . VAL A 1 94 ? -8.643 4.745 -3.949 1.00 91.25 94 VAL A O 1
ATOM 728 N N . LEU A 1 95 ? -6.872 5.308 -5.202 1.00 91.44 95 LEU A N 1
ATOM 729 C CA . LEU A 1 95 ? -6.780 4.019 -5.878 1.00 91.44 95 LEU A CA 1
ATOM 730 C C . LEU A 1 95 ? -5.899 3.072 -5.062 1.00 91.44 95 LEU A C 1
ATOM 732 O O . LEU A 1 95 ? -4.718 3.340 -4.854 1.00 91.44 95 LEU A O 1
ATOM 736 N N . VAL A 1 96 ? -6.462 1.948 -4.628 1.00 92.25 96 VAL A N 1
ATOM 737 C CA . VAL A 1 96 ? -5.758 0.918 -3.849 1.00 92.25 96 VAL A CA 1
ATOM 738 C C . VAL A 1 96 ? -5.790 -0.419 -4.578 1.00 92.25 96 VAL A C 1
ATOM 740 O O . VAL A 1 96 ? -6.689 -0.684 -5.375 1.00 92.25 96 VAL A O 1
ATOM 743 N N . ARG A 1 97 ? -4.803 -1.285 -4.336 1.00 90.38 97 ARG A N 1
ATOM 744 C CA . ARG A 1 97 ? -4.724 -2.605 -4.973 1.00 90.38 97 ARG A CA 1
ATOM 745 C C . ARG A 1 97 ? -4.803 -3.708 -3.926 1.00 90.38 97 ARG A C 1
ATOM 747 O O . ARG A 1 97 ? -3.936 -3.807 -3.065 1.00 90.38 97 ARG A O 1
ATOM 754 N N . LEU A 1 98 ? -5.820 -4.561 -4.030 1.00 87.31 98 LEU A N 1
ATOM 755 C CA . LEU A 1 98 ? -5.934 -5.770 -3.221 1.00 87.31 98 LEU A CA 1
ATOM 756 C C . LEU A 1 98 ? -4.922 -6.802 -3.718 1.00 87.31 98 LEU A C 1
ATOM 758 O O . LEU A 1 98 ? -5.011 -7.238 -4.868 1.00 87.31 98 LEU A O 1
ATOM 762 N N . ILE A 1 99 ? -3.996 -7.170 -2.831 1.00 83.12 99 ILE A N 1
ATOM 763 C CA . ILE A 1 99 ? -2.887 -8.098 -3.096 1.00 83.12 99 ILE A CA 1
ATOM 764 C C . ILE A 1 99 ? -3.035 -9.450 -2.374 1.00 83.12 99 ILE A C 1
ATOM 766 O O . ILE A 1 99 ? -2.372 -10.427 -2.706 1.00 83.12 99 ILE A O 1
ATOM 770 N N . SER A 1 100 ? -3.861 -9.539 -1.340 1.00 80.06 100 SER A N 1
ATOM 771 C CA . SER A 1 100 ? -4.149 -10.794 -0.642 1.00 80.06 100 SER A CA 1
ATOM 772 C C . SER A 1 100 ? -5.417 -10.625 0.158 1.00 80.06 100 SER A C 1
ATOM 774 O O . SER A 1 100 ? -5.652 -9.546 0.695 1.00 80.06 100 SER A O 1
ATOM 776 N N . TYR A 1 101 ? -6.202 -11.687 0.243 1.00 77.94 101 TYR A N 1
ATOM 777 C CA . TYR A 1 101 ? -7.273 -11.789 1.228 1.00 77.94 101 TYR A CA 1
ATOM 778 C C . TYR A 1 101 ? -6.851 -12.642 2.436 1.00 77.94 101 TYR A C 1
ATOM 780 O O . TYR A 1 101 ? -7.478 -12.548 3.483 1.00 77.94 101 TYR A O 1
ATOM 788 N N . ASP A 1 102 ? -5.794 -13.449 2.289 1.00 79.69 102 ASP A N 1
ATOM 789 C CA . ASP A 1 102 ? -5.188 -14.235 3.363 1.00 79.69 102 ASP A CA 1
ATOM 790 C C . ASP A 1 102 ? -4.128 -13.391 4.090 1.00 79.69 102 ASP A C 1
ATOM 792 O O . ASP A 1 102 ? -3.379 -12.649 3.434 1.00 79.69 102 ASP A O 1
ATOM 796 N N . LEU A 1 103 ? -4.040 -13.527 5.418 1.00 82.25 103 LEU A N 1
ATOM 797 C CA . LEU A 1 103 ? -2.952 -12.943 6.210 1.00 82.25 103 LEU A CA 1
ATOM 798 C C . LEU A 1 103 ? -1.625 -13.604 5.829 1.00 82.25 103 LEU A C 1
ATOM 800 O O . LEU A 1 103 ? -1.540 -14.826 5.704 1.00 82.25 103 LEU A O 1
ATOM 804 N N . ARG A 1 104 ? -0.589 -12.789 5.623 1.00 79.75 104 ARG A N 1
ATOM 805 C CA . ARG A 1 104 ? 0.772 -13.262 5.348 1.00 79.75 104 ARG A CA 1
ATOM 806 C C . ARG A 1 104 ? 1.589 -13.354 6.635 1.00 79.75 104 ARG A C 1
ATOM 808 O O . ARG A 1 104 ? 1.223 -12.779 7.656 1.00 79.75 104 ARG A O 1
ATOM 815 N N . GLU A 1 105 ? 2.706 -14.071 6.565 1.00 80.19 105 GLU A N 1
ATOM 816 C CA . GLU A 1 105 ? 3.696 -14.128 7.645 1.00 80.19 105 GLU A CA 1
ATOM 817 C C . GLU A 1 105 ? 4.087 -12.706 8.097 1.00 80.19 105 GLU A C 1
ATOM 819 O O . GLU A 1 105 ? 4.336 -11.835 7.260 1.00 80.19 105 GLU A O 1
ATOM 824 N N . GLY A 1 106 ? 4.074 -12.465 9.412 1.00 84.19 106 GLY A N 1
ATOM 825 C CA . GLY A 1 106 ? 4.291 -11.146 10.020 1.00 84.19 106 GLY A CA 1
ATOM 826 C C . GLY A 1 106 ? 3.047 -10.248 10.125 1.00 84.19 106 GLY A C 1
ATOM 827 O O . GLY A 1 106 ? 3.174 -9.087 10.508 1.00 84.19 106 GLY A O 1
ATOM 828 N N . GLN A 1 107 ? 1.853 -10.741 9.763 1.00 83.38 107 GLN A N 1
ATOM 829 C CA . GLN A 1 107 ? 0.560 -10.057 9.965 1.00 83.38 107 GLN A CA 1
ATOM 830 C C . GLN A 1 107 ? -0.291 -10.719 11.067 1.00 83.38 107 GLN A C 1
ATOM 832 O O . GLN A 1 107 ? -1.515 -10.803 10.967 1.00 83.38 107 GLN A O 1
ATOM 837 N N . ASP A 1 108 ? 0.356 -11.218 12.111 1.00 79.88 108 ASP A N 1
ATOM 838 C CA . ASP A 1 108 ? -0.184 -12.007 13.220 1.00 79.88 108 ASP A CA 1
ATOM 839 C C . ASP A 1 108 ? -0.735 -11.142 14.366 1.00 79.88 108 ASP A C 1
ATOM 841 O O . ASP A 1 108 ? -0.425 -11.342 15.537 1.00 79.88 108 ASP A O 1
ATOM 845 N N . SER A 1 109 ? -1.593 -10.174 14.034 1.00 85.62 109 SER A N 1
ATOM 846 C CA . SER A 1 109 ? -2.321 -9.397 15.045 1.00 85.62 109 SER A CA 1
ATOM 847 C C . SER A 1 109 ? -3.610 -10.118 15.463 1.00 85.62 109 SER A C 1
ATOM 849 O O . SER A 1 109 ? -4.292 -10.740 14.636 1.00 85.62 109 SER A O 1
ATOM 851 N N . GLU A 1 110 ? -3.970 -10.040 16.748 1.00 82.56 110 GLU A N 1
ATOM 852 C CA . GLU A 1 110 ? -5.205 -10.646 17.269 1.00 82.56 110 GLU A CA 1
ATOM 853 C C . GLU A 1 110 ? -6.450 -10.021 16.613 1.00 82.56 110 GLU A C 1
ATOM 855 O O . GLU A 1 110 ? -7.407 -10.719 16.264 1.00 82.56 110 GLU A O 1
ATOM 860 N N . GLU A 1 111 ? -6.408 -8.714 16.351 1.00 82.00 111 GLU A N 1
ATOM 861 C CA . GLU A 1 111 ? -7.469 -7.959 15.686 1.00 82.00 111 GLU A CA 1
ATOM 862 C C . GLU A 1 111 ? -7.647 -8.420 14.238 1.00 82.00 111 GLU A C 1
ATOM 864 O O . GLU A 1 111 ? -8.768 -8.718 13.820 1.00 82.00 111 GLU A O 1
ATOM 869 N N . LEU A 1 112 ? -6.551 -8.551 13.483 1.00 81.25 112 LEU A N 1
ATOM 870 C CA . LEU A 1 112 ? -6.572 -9.049 12.108 1.00 81.25 112 LEU A CA 1
ATOM 871 C C . LEU A 1 112 ? -7.062 -10.497 12.054 1.00 81.25 112 LEU A C 1
ATOM 873 O O . LEU A 1 112 ? -7.892 -10.837 11.212 1.00 81.25 112 LEU A O 1
ATOM 877 N N . SER A 1 113 ? -6.630 -11.330 12.998 1.00 81.19 113 SER A N 1
ATOM 878 C CA . SER A 1 113 ? -7.077 -12.721 13.118 1.00 81.19 113 SER A CA 1
ATOM 879 C C . SER A 1 113 ? -8.582 -12.819 13.390 1.00 81.19 113 SER A C 1
ATOM 881 O O . SER A 1 113 ? -9.257 -13.714 12.879 1.00 81.19 113 SER A O 1
ATOM 883 N N . SER A 1 114 ? -9.147 -11.865 14.139 1.00 80.25 114 SER A N 1
ATOM 884 C CA . SER A 1 114 ? -10.588 -11.804 14.405 1.00 80.25 114 SER A CA 1
ATOM 885 C C . SER A 1 114 ? -11.427 -11.448 13.166 1.00 80.25 114 SER A C 1
ATOM 887 O O . SER A 1 114 ? -12.567 -11.911 13.051 1.00 80.25 114 SER A O 1
ATOM 889 N N . LEU A 1 115 ? -10.856 -10.680 12.228 1.00 74.81 115 LEU A N 1
ATOM 890 C CA . LEU A 1 115 ? -11.486 -10.268 10.966 1.00 74.81 115 LEU A CA 1
ATOM 891 C C . LEU A 1 115 ? -11.483 -11.379 9.906 1.00 74.81 115 LEU A C 1
ATOM 893 O O . LEU A 1 115 ? -12.295 -11.354 8.984 1.00 74.81 115 LEU A O 1
ATOM 897 N N . VAL A 1 116 ? -10.614 -12.383 10.050 1.00 71.56 116 VAL A N 1
ATOM 898 C CA . VAL A 1 116 ? -10.457 -13.511 9.109 1.00 71.56 116 VAL A CA 1
ATOM 899 C C . VAL A 1 116 ? -11.599 -14.543 9.203 1.00 71.56 116 VAL A C 1
ATOM 901 O O . VAL A 1 116 ? -11.582 -15.566 8.522 1.00 71.56 116 VAL A O 1
ATOM 904 N N . LYS A 1 117 ? -12.654 -14.303 9.994 1.00 61.78 117 LYS A N 1
ATOM 905 C CA . LYS A 1 117 ? -13.723 -15.292 10.216 1.00 61.78 117 LYS A CA 1
ATOM 906 C C . LYS A 1 117 ? -14.420 -15.746 8.919 1.00 61.78 117 LYS A C 1
ATOM 908 O O . LYS A 1 117 ? -15.163 -15.001 8.290 1.00 61.78 117 LYS A O 1
ATOM 913 N N . SER A 1 118 ? -14.165 -17.021 8.603 1.00 56.94 118 SER A N 1
ATOM 914 C CA . SER A 1 118 ? -14.856 -17.980 7.727 1.00 56.94 118 SER A CA 1
ATOM 915 C C . SER A 1 118 ? -16.140 -17.478 7.056 1.00 56.94 118 SER A C 1
ATOM 917 O O . SER A 1 118 ? -17.243 -17.757 7.526 1.00 56.94 118 SER A O 1
ATOM 919 N N . GLU A 1 119 ? -16.025 -16.857 5.886 1.00 49.19 119 GLU A N 1
ATOM 920 C CA . GLU A 1 119 ? -17.104 -16.998 4.910 1.00 49.19 119 GLU A CA 1
ATOM 921 C C . GLU A 1 119 ? -16.915 -18.318 4.168 1.00 49.19 119 GLU A C 1
ATOM 923 O O . GLU A 1 119 ? -15.788 -18.705 3.854 1.00 49.19 119 GLU A O 1
ATOM 928 N N . GLY A 1 120 ? -18.031 -19.017 3.942 1.00 57.38 120 GLY A N 1
ATOM 929 C CA . GLY A 1 120 ? -18.104 -20.261 3.178 1.00 57.38 120 GLY A CA 1
ATOM 930 C C . GLY A 1 120 ? -17.612 -20.102 1.729 1.00 57.38 120 GLY A C 1
ATOM 931 O O . GLY A 1 120 ? -16.881 -19.165 1.420 1.00 57.38 120 GLY A O 1
ATOM 932 N N . PRO A 1 121 ? -17.975 -21.003 0.800 1.00 45.47 121 PRO A N 1
ATOM 933 C CA . PRO A 1 121 ? -17.406 -21.004 -0.545 1.00 45.47 121 PRO A C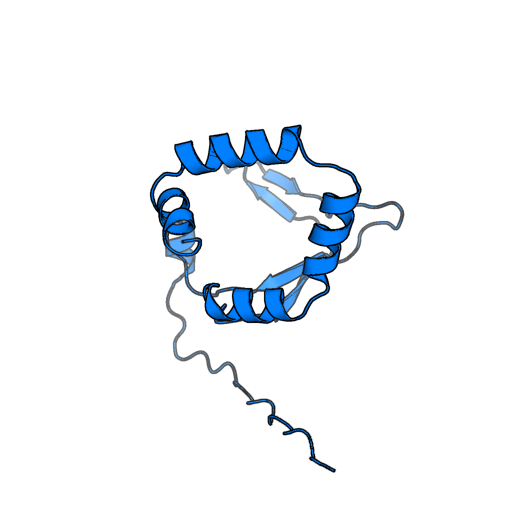A 1
ATOM 934 C C . PRO A 1 121 ? -17.746 -19.699 -1.286 1.00 45.47 121 PRO A C 1
ATOM 936 O O . PRO A 1 121 ? -18.801 -19.561 -1.902 1.00 45.47 121 PRO A O 1
ATOM 939 N N . ARG A 1 122 ? -16.842 -18.716 -1.216 1.00 55.81 122 ARG A N 1
ATOM 940 C CA . ARG A 1 122 ? -16.932 -17.445 -1.932 1.00 55.81 122 ARG A CA 1
ATOM 941 C C . ARG A 1 122 ? -16.578 -17.725 -3.386 1.00 55.81 122 ARG A C 1
ATOM 943 O O . ARG A 1 122 ? -15.410 -17.707 -3.770 1.00 55.81 122 ARG A O 1
ATOM 950 N N . SER A 1 123 ? -17.601 -18.013 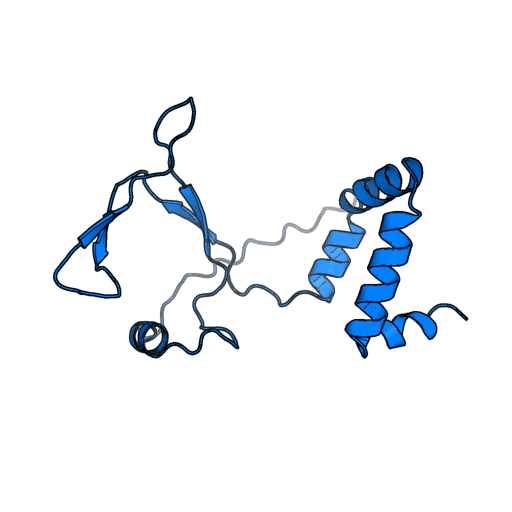-4.187 1.00 50.12 123 SER A N 1
ATOM 951 C CA . SER A 1 123 ? -17.502 -18.067 -5.645 1.00 50.12 123 SER A CA 1
ATOM 952 C C . SER A 1 123 ? -17.224 -16.660 -6.179 1.00 50.12 123 SER A C 1
ATOM 954 O O . SER A 1 123 ? -18.122 -15.922 -6.576 1.00 50.12 123 SER A O 1
ATOM 956 N N . LEU A 1 124 ? -15.963 -16.237 -6.131 1.00 55.09 124 LEU A N 1
ATOM 957 C CA . LEU A 1 124 ? -15.484 -15.189 -7.014 1.00 55.09 124 LEU A CA 1
ATOM 958 C C . LEU A 1 124 ? -15.180 -15.886 -8.332 1.00 55.09 124 LEU A C 1
ATOM 960 O O . LEU A 1 124 ? -14.131 -16.507 -8.468 1.00 55.09 124 LEU A O 1
ATOM 964 N N . GLU A 1 125 ? -16.146 -15.823 -9.249 1.00 49.34 125 GLU A N 1
ATOM 965 C CA . GLU A 1 125 ? -16.038 -16.220 -10.653 1.00 49.34 125 GLU A CA 1
ATOM 966 C C . GLU A 1 125 ? -14.687 -15.762 -11.225 1.00 49.34 125 GLU A C 1
ATOM 968 O O . GLU A 1 125 ? -14.517 -14.639 -11.712 1.00 49.34 125 GLU A O 1
ATOM 973 N N . LEU A 1 126 ? -13.698 -16.652 -11.154 1.00 50.06 126 LEU A N 1
ATOM 974 C CA . LEU A 1 126 ? -12.505 -16.615 -11.973 1.00 50.06 126 LEU A CA 1
ATOM 975 C C . LEU A 1 126 ? -13.006 -16.868 -13.386 1.00 50.06 126 LEU A C 1
ATOM 977 O O . LEU A 1 126 ? -13.007 -18.004 -13.838 1.00 50.06 126 LEU A O 1
ATOM 981 N N . ARG A 1 127 ? -13.476 -15.836 -14.089 1.00 45.91 127 ARG A N 1
ATOM 982 C CA . ARG A 1 127 ? -13.627 -15.941 -15.536 1.00 45.91 127 ARG A CA 1
ATOM 983 C C . ARG A 1 127 ? -12.203 -15.963 -16.089 1.00 45.91 127 ARG A C 1
ATOM 985 O O . ARG A 1 127 ? -11.550 -14.914 -16.057 1.00 45.91 127 ARG A O 1
ATOM 992 N N . PRO A 1 128 ? -11.675 -17.110 -16.555 1.00 41.91 128 PRO A N 1
ATOM 993 C CA . PRO A 1 128 ? -10.363 -17.117 -17.167 1.00 41.91 128 PRO A CA 1
ATOM 994 C C . PRO A 1 128 ? -10.457 -16.219 -18.397 1.00 41.91 128 PRO A C 1
ATOM 996 O O . PRO A 1 128 ? -11.267 -16.442 -19.300 1.00 41.91 128 PRO A O 1
ATOM 999 N N . ARG A 1 129 ? -9.672 -15.142 -18.401 1.00 49.88 129 ARG A N 1
ATOM 1000 C CA . ARG A 1 129 ? -9.489 -14.333 -19.600 1.00 49.88 129 ARG A CA 1
ATOM 1001 C C . ARG A 1 129 ? -8.867 -15.279 -20.632 1.00 49.88 129 ARG A C 1
ATOM 1003 O O . ARG A 1 129 ? -7.803 -15.824 -20.335 1.00 49.88 129 ARG A O 1
ATOM 1010 N N . PRO A 1 130 ? -9.503 -15.534 -21.789 1.00 39.25 130 PRO A N 1
ATOM 1011 C CA . PRO A 1 130 ? -8.886 -16.374 -22.798 1.00 39.25 130 PRO A CA 1
ATOM 1012 C C . PRO A 1 130 ? -7.559 -15.721 -23.182 1.00 39.25 130 PRO A C 1
ATOM 1014 O O . PRO A 1 130 ? -7.531 -14.564 -23.606 1.00 39.25 130 PRO A O 1
ATOM 1017 N N . GLN A 1 131 ? -6.462 -16.446 -22.966 1.00 44.91 131 GLN A N 1
ATOM 1018 C CA . GLN A 1 131 ? -5.170 -16.103 -23.537 1.00 44.91 131 GLN A CA 1
ATOM 1019 C C . GLN A 1 131 ? -5.356 -16.102 -25.055 1.00 44.91 131 GLN A C 1
ATOM 1021 O O . GLN A 1 131 ? -5.432 -17.155 -25.685 1.00 44.91 131 GLN A O 1
ATOM 1026 N N . GLN A 1 132 ? -5.491 -14.918 -25.650 1.00 46.59 132 GLN A N 1
ATOM 1027 C CA . GLN A 1 132 ? -5.273 -14.772 -27.080 1.00 46.59 132 GLN A CA 1
ATOM 1028 C C . GLN A 1 132 ? -3.782 -14.993 -27.306 1.00 46.59 132 GLN A C 1
ATOM 1030 O O . GLN A 1 132 ? -2.965 -14.118 -27.029 1.00 46.59 132 GLN A O 1
ATOM 1035 N N . ALA A 1 133 ? -3.436 -16.201 -27.750 1.00 43.69 133 ALA A N 1
ATOM 1036 C CA . ALA A 1 133 ? -2.113 -16.483 -28.274 1.00 43.69 133 ALA A CA 1
ATOM 1037 C C . ALA A 1 133 ? -1.825 -15.516 -29.440 1.00 43.69 133 ALA A C 1
ATOM 1039 O O . ALA A 1 133 ? -2.720 -15.281 -30.265 1.00 43.69 133 ALA A O 1
ATOM 1040 N N . PRO A 1 134 ? -0.614 -14.940 -29.527 1.00 45.81 134 PRO A N 1
ATOM 1041 C CA . PRO A 1 134 ? -0.240 -14.128 -30.672 1.00 45.81 134 PRO A CA 1
ATOM 1042 C C . PRO A 1 134 ? -0.264 -15.010 -31.923 1.00 45.81 134 PRO A C 1
ATOM 1044 O O . PRO A 1 134 ? 0.320 -16.092 -31.956 1.00 45.81 134 PRO A O 1
ATOM 1047 N N . ARG A 1 135 ? -0.986 -14.561 -32.952 1.00 46.22 135 ARG A N 1
ATOM 1048 C CA . ARG A 1 135 ? -0.954 -15.193 -34.270 1.00 46.22 135 ARG A CA 1
ATOM 1049 C C . ARG A 1 135 ? 0.423 -14.945 -34.875 1.00 46.22 135 ARG A C 1
ATOM 1051 O O . ARG A 1 135 ? 0.754 -13.800 -35.164 1.00 46.22 135 ARG A O 1
ATOM 1058 N N . SER A 1 136 ? 1.199 -16.007 -35.060 1.00 49.06 136 SER A N 1
ATOM 1059 C CA . SER A 1 136 ? 2.374 -15.983 -35.927 1.00 49.06 136 SER A CA 1
ATOM 1060 C C . SER A 1 136 ? 1.925 -15.671 -37.356 1.00 49.06 136 SER A C 1
ATOM 1062 O O . SER A 1 136 ? 1.030 -16.342 -37.878 1.00 49.06 136 SER A O 1
ATOM 1064 N N . GLN A 1 137 ? 2.514 -14.635 -37.949 1.00 46.28 137 GLN A N 1
ATOM 1065 C CA . GLN A 1 137 ? 2.631 -14.505 -39.400 1.00 46.28 137 GLN A CA 1
ATOM 1066 C C . GLN A 1 137 ? 4.016 -14.981 -39.818 1.00 46.28 137 GLN A C 1
ATOM 1068 O O . GLN A 1 137 ? 4.955 -14.781 -39.012 1.00 46.28 137 GLN A O 1
#

Radius of gyration: 23.02 Å; chains: 1; bounding box: 52×42×64 Å

Secondary structure (DSSP, 8-state):
--TTTSTHHHH-HHHHHHHHHHHHHH--HHHHHHHHHHTTSHHHHHHHHHHS---S--EEEEE----EEEE-SS-TTSEEEEPPPEETTEE-PEEEEE--SSPPTT---HHHHHHT-----------PPP-------